Protein AF-A0A2V9JYP3-F1 (afdb_monomer_lite)

pLDDT: mean 93.45, std 6.35, range [59.69,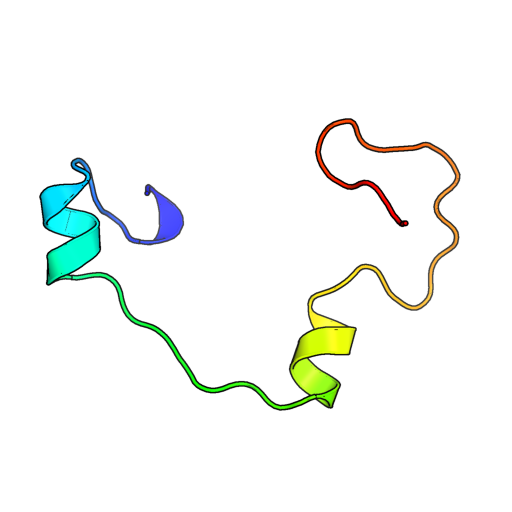 98.12]

Foldseek 3Di:
DVVQPDPDPVCCVVRPDDDDDDPVVVQVVDDPPDDDPDDDPPDDDD

Secondary structure (DSSP, 8-state):
-GGGT-SSHHHHHHH-------HHHHHHHS--SS---S-BTTB---

Radius of gyration: 15.02 Å; chains: 1; bounding box: 31×27×33 Å

Sequence (46 aa):
MGYCGCSTIQELRERGRFVRITHAGLRESHVHDVIITKEAPNYWLE

Structure (mmCIF, N/CA/C/O backbone):
data_AF-A0A2V9JYP3-F1
#
_entry.id   AF-A0A2V9JYP3-F1
#
loop_
_atom_site.group_PDB
_atom_site.id
_atom_site.type_symbol
_atom_site.label_atom_id
_atom_site.label_alt_id
_atom_site.label_comp_id
_atom_site.label_asym_id
_atom_site.label_entity_id
_atom_site.label_seq_id
_atom_site.pdbx_PDB_ins_code
_atom_site.Cartn_x
_atom_site.Cartn_y
_atom_site.Cartn_z
_atom_site.occupancy
_atom_site.B_iso_or_equiv
_atom_site.auth_seq_id
_atom_site.auth_comp_id
_atom_site.auth_asym_id
_atom_site.auth_atom_id
_atom_site.pdbx_PDB_model_num
ATOM 1 N N . MET A 1 1 ? -5.935 6.391 7.554 1.00 78.69 1 MET A N 1
ATOM 2 C CA . MET A 1 1 ? -6.951 5.409 7.998 1.00 78.69 1 MET A CA 1
ATOM 3 C C . MET A 1 1 ? -8.175 5.326 7.081 1.00 78.69 1 MET A C 1
ATOM 5 O O . MET A 1 1 ? -8.832 4.293 7.096 1.00 78.69 1 MET A O 1
ATOM 9 N N . GLY A 1 2 ? -8.451 6.341 6.245 1.00 93.06 2 GLY A N 1
ATOM 10 C CA . GLY A 1 2 ? -9.607 6.358 5.333 1.00 93.06 2 GLY A CA 1
ATOM 11 C C . GLY A 1 2 ? -9.699 5.178 4.356 1.00 93.06 2 GLY A C 1
ATOM 12 O O . GLY A 1 2 ? -10.772 4.604 4.235 1.00 93.06 2 GLY A O 1
ATOM 13 N N . TYR A 1 3 ? -8.589 4.727 3.752 1.00 94.50 3 TYR A N 1
ATOM 14 C CA . TYR A 1 3 ? -8.586 3.515 2.906 1.00 94.50 3 TYR A CA 1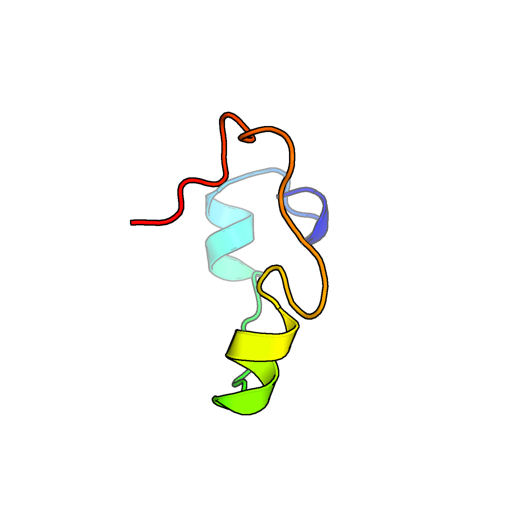
ATOM 15 C C . TYR A 1 3 ? -9.030 2.248 3.647 1.00 94.50 3 TYR A C 1
ATOM 17 O O . TYR A 1 3 ? -9.596 1.342 3.047 1.00 94.50 3 TYR A O 1
ATOM 25 N N . CYS A 1 4 ? -8.793 2.190 4.958 1.00 94.06 4 CYS A N 1
ATOM 26 C CA . CYS A 1 4 ? -9.213 1.083 5.812 1.00 94.06 4 CYS A CA 1
ATOM 27 C C . CYS A 1 4 ? -10.557 1.370 6.50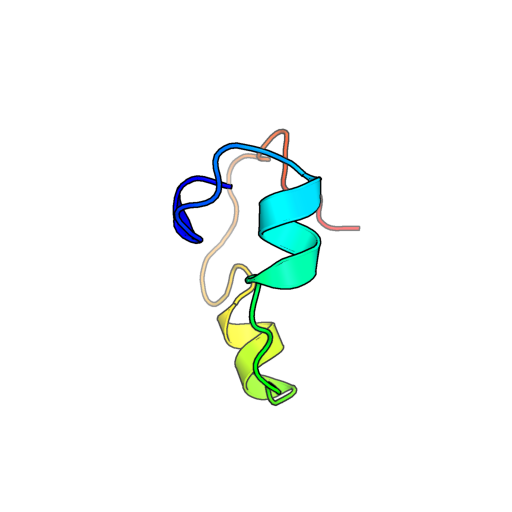8 1.00 94.06 4 CYS A C 1
ATOM 29 O O . CYS A 1 4 ? -10.967 0.594 7.366 1.00 94.06 4 CYS A O 1
ATOM 31 N N . GLY A 1 5 ? -11.213 2.497 6.201 1.00 94.69 5 GLY A N 1
ATOM 32 C CA . GLY A 1 5 ? -12.472 2.917 6.818 1.00 94.69 5 GLY A CA 1
ATOM 33 C C . GLY A 1 5 ? -12.402 3.142 8.330 1.00 94.69 5 GLY A C 1
ATOM 34 O O . GLY A 1 5 ? -13.428 3.041 8.990 1.00 94.69 5 GLY A O 1
ATOM 35 N N . CYS A 1 6 ? -11.214 3.401 8.885 1.00 96.12 6 CYS A N 1
ATOM 36 C CA . CYS A 1 6 ? -11.035 3.594 10.325 1.00 96.12 6 CYS A CA 1
ATOM 37 C C . CYS A 1 6 ? -10.982 5.094 10.660 1.00 96.12 6 CYS A C 1
ATOM 39 O O . CYS A 1 6 ? -10.314 5.866 9.965 1.00 96.12 6 CYS A O 1
ATOM 41 N N . SER A 1 7 ? -11.652 5.494 11.739 1.00 96.12 7 SER A N 1
ATOM 42 C CA . SER A 1 7 ? -11.731 6.877 12.236 1.00 96.12 7 SER A CA 1
ATOM 43 C C . SER A 1 7 ? -10.811 7.128 13.431 1.00 96.12 7 SER A C 1
ATOM 45 O O . SER A 1 7 ? -10.406 8.265 13.662 1.00 96.12 7 SER A O 1
ATOM 47 N N . THR A 1 8 ? -10.399 6.071 14.145 1.00 97.50 8 THR A N 1
ATOM 48 C CA . THR A 1 8 ? -9.414 6.151 15.241 1.00 97.50 8 THR A CA 1
ATOM 49 C C . THR A 1 8 ? -8.270 5.142 15.095 1.00 97.50 8 THR A C 1
ATOM 51 O O . THR A 1 8 ? -8.380 4.142 14.385 1.00 97.50 8 THR A O 1
ATOM 54 N N . ILE A 1 9 ? -7.157 5.388 15.797 1.00 97.06 9 ILE A N 1
ATOM 55 C CA . ILE A 1 9 ? -5.993 4.483 15.811 1.00 97.06 9 ILE A CA 1
ATOM 56 C C . ILE A 1 9 ? -6.360 3.122 16.409 1.00 97.06 9 ILE A C 1
ATOM 58 O O . ILE A 1 9 ? -5.910 2.092 15.913 1.00 97.06 9 ILE A O 1
ATOM 62 N N . GLN A 1 10 ? -7.174 3.108 17.465 1.00 97.56 10 GLN A N 1
ATOM 63 C CA . GLN A 1 10 ? -7.631 1.866 18.081 1.00 97.56 10 GLN A CA 1
ATOM 64 C C . GLN A 1 10 ? -8.41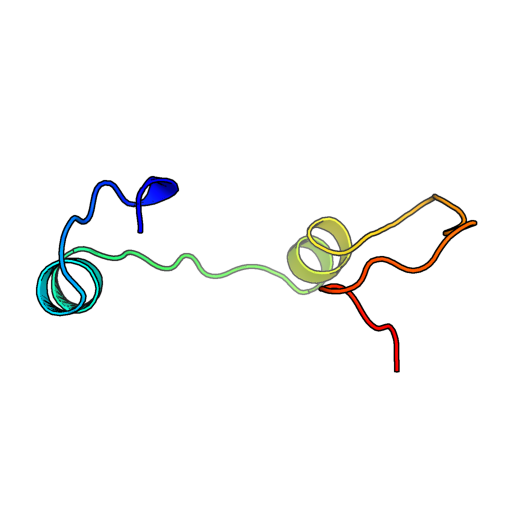1 1.013 17.074 1.00 97.56 10 GLN A C 1
ATOM 66 O O . GLN A 1 10 ? -8.120 -0.167 16.908 1.00 97.56 10 GLN A O 1
ATOM 71 N N . GLU A 1 11 ? -9.311 1.641 16.320 1.00 97.06 11 GLU A N 1
ATOM 72 C CA . GLU A 1 11 ? -10.091 0.967 15.287 1.00 97.06 11 GLU A CA 1
ATOM 73 C C . GLU A 1 11 ? -9.206 0.370 14.182 1.00 97.06 11 GLU A C 1
ATOM 75 O O . GLU A 1 11 ? -9.431 -0.762 13.756 1.00 97.06 11 GLU A O 1
ATOM 80 N N . LEU A 1 12 ? -8.153 1.080 13.760 1.00 97.50 12 LEU A N 1
ATOM 81 C CA . LEU A 1 12 ? -7.185 0.540 12.802 1.00 97.50 12 LEU A CA 1
ATOM 82 C C . LEU A 1 12 ? -6.467 -0.698 13.353 1.00 97.50 12 LEU A C 1
ATOM 84 O O . LEU A 1 12 ? -6.249 -1.651 12.610 1.00 97.50 12 LEU A O 1
ATOM 88 N N . ARG A 1 13 ? -6.096 -0.693 14.638 1.00 96.12 13 ARG A N 1
ATOM 89 C CA . ARG A 1 13 ? -5.410 -1.829 15.274 1.00 96.12 13 ARG A CA 1
ATOM 90 C C . ARG A 1 13 ? -6.310 -3.059 15.388 1.00 96.12 13 ARG A C 1
ATOM 92 O O . ARG A 1 13 ? -5.811 -4.170 15.263 1.00 96.12 13 ARG A O 1
ATOM 99 N N . GLU A 1 14 ? -7.605 -2.863 15.616 1.00 96.44 14 GLU A N 1
ATOM 100 C CA . GLU A 1 14 ? -8.580 -3.949 15.778 1.00 96.44 14 GLU A CA 1
ATOM 101 C C . GLU A 1 14 ? -9.105 -4.486 14.438 1.00 96.44 14 GLU A C 1
ATOM 103 O O . GLU A 1 14 ? -9.327 -5.688 14.292 1.00 96.44 14 GLU A O 1
ATOM 108 N N . ARG A 1 15 ? -9.320 -3.606 13.450 1.00 94.88 15 ARG A N 1
ATOM 109 C CA . ARG A 1 15 ? -10.005 -3.941 12.188 1.00 94.88 15 ARG A CA 1
ATOM 110 C C . ARG A 1 15 ? -9.088 -3.981 10.969 1.00 94.88 15 ARG A C 1
ATOM 112 O O . ARG A 1 15 ? -9.485 -4.535 9.941 1.00 94.88 15 ARG A O 1
ATOM 119 N N . GLY A 1 16 ? -7.901 -3.385 11.053 1.00 95.00 16 GLY A N 1
ATOM 120 C CA . GLY A 1 16 ? -6.922 -3.371 9.972 1.00 95.00 16 GLY A CA 1
ATOM 121 C C . GLY A 1 16 ? -6.522 -4.788 9.567 1.00 95.00 16 GLY A C 1
ATOM 122 O O . GLY A 1 16 ? -6.359 -5.671 10.406 1.00 95.00 16 GLY A O 1
ATOM 123 N N . ARG A 1 17 ? -6.376 -5.019 8.260 1.00 96.19 17 ARG A N 1
ATOM 124 C CA . ARG A 1 17 ? -6.003 -6.327 7.712 1.00 96.19 17 ARG A CA 1
ATOM 125 C C . ARG A 1 17 ? -4.744 -6.203 6.880 1.00 96.19 17 ARG A C 1
ATOM 127 O O . ARG A 1 17 ? -4.638 -5.309 6.046 1.00 96.19 17 ARG A O 1
ATOM 134 N N . PHE A 1 18 ? -3.836 -7.145 7.084 1.00 96.62 18 PHE A N 1
ATOM 135 C CA . PHE A 1 18 ? -2.657 -7.318 6.251 1.00 96.62 18 PHE A CA 1
ATOM 136 C C . PHE A 1 18 ? -2.832 -8.530 5.347 1.00 96.62 18 PHE A C 1
ATOM 138 O O . PHE A 1 18 ? -3.514 -9.496 5.695 1.00 96.62 18 PHE A O 1
ATOM 145 N N . VAL A 1 19 ? -2.179 -8.479 4.193 1.00 97.06 19 VAL A N 1
ATOM 146 C CA . VAL A 1 19 ? -2.043 -9.612 3.282 1.00 97.06 19 VAL A CA 1
ATOM 147 C C . VAL A 1 19 ? -0.564 -9.914 3.100 1.00 97.06 19 VAL A C 1
ATOM 149 O O . VAL A 1 19 ? 0.274 -9.013 3.145 1.00 97.06 19 VAL A O 1
ATOM 152 N N . ARG A 1 20 ? -0.226 -11.191 2.909 1.00 97.38 20 ARG A N 1
ATOM 153 C CA . ARG A 1 20 ? 1.150 -11.580 2.600 1.00 97.38 20 ARG A CA 1
ATOM 154 C C . ARG A 1 20 ? 1.418 -11.322 1.122 1.00 97.38 20 ARG A C 1
ATOM 156 O O . ARG A 1 20 ? 0.699 -11.849 0.279 1.00 97.38 20 ARG A O 1
ATOM 163 N N . ILE A 1 21 ? 2.474 -10.574 0.827 1.00 97.56 21 ILE A N 1
ATOM 164 C CA . ILE A 1 21 ? 2.925 -10.312 -0.543 1.00 97.56 21 ILE A CA 1
ATOM 165 C C . ILE A 1 21 ? 4.192 -11.105 -0.873 1.00 97.56 21 ILE A C 1
ATOM 167 O O . ILE A 1 21 ? 4.874 -11.626 0.013 1.00 97.56 21 ILE A O 1
ATOM 171 N N . THR A 1 22 ? 4.488 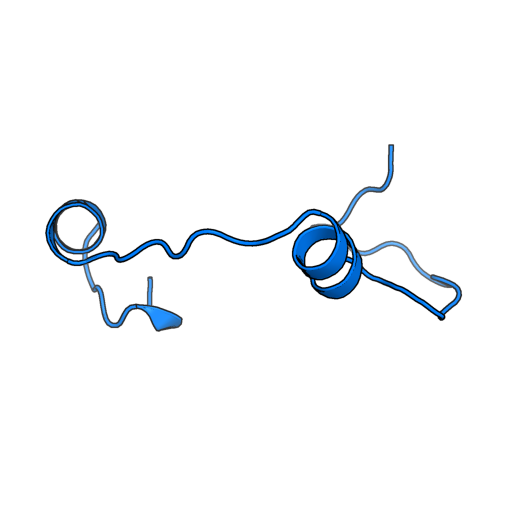-11.221 -2.164 1.00 98.12 22 THR A N 1
ATOM 172 C CA . THR A 1 22 ? 5.737 -11.802 -2.669 1.00 98.12 22 THR A CA 1
ATOM 173 C C . THR A 1 22 ? 6.794 -10.712 -2.856 1.00 98.12 22 THR A C 1
ATOM 175 O O . THR A 1 22 ? 6.483 -9.523 -2.848 1.00 98.12 22 THR A O 1
ATOM 178 N N . HIS A 1 23 ? 8.049 -11.107 -3.086 1.00 96.88 23 HIS A N 1
ATOM 179 C CA . HIS A 1 23 ? 9.103 -10.150 -3.439 1.00 96.88 23 HIS A CA 1
ATOM 180 C C . HIS A 1 23 ? 8.813 -9.429 -4.769 1.00 96.88 23 HIS A C 1
ATOM 182 O O . HIS A 1 23 ? 9.089 -8.242 -4.906 1.00 96.88 23 HIS A O 1
ATOM 188 N N . ALA A 1 24 ? 8.190 -10.124 -5.728 1.00 97.06 24 ALA A N 1
ATOM 189 C CA . ALA A 1 24 ? 7.715 -9.501 -6.961 1.00 97.06 24 ALA A CA 1
ATOM 190 C C . ALA A 1 24 ? 6.637 -8.440 -6.677 1.00 97.06 24 ALA A C 1
ATOM 192 O O . ALA A 1 24 ? 6.743 -7.329 -7.181 1.00 97.06 24 ALA A O 1
ATOM 193 N N . GLY A 1 25 ? 5.675 -8.740 -5.795 1.00 96.75 25 GLY A N 1
ATOM 194 C CA . GLY A 1 25 ? 4.648 -7.780 -5.374 1.00 96.75 25 GLY A CA 1
ATOM 195 C C . GLY A 1 25 ? 5.215 -6.567 -4.631 1.00 96.75 25 GLY A C 1
ATOM 196 O O . GLY A 1 25 ? 4.682 -5.468 -4.752 1.00 96.75 25 GLY A O 1
ATOM 197 N N . LEU A 1 26 ? 6.326 -6.736 -3.904 1.00 96.06 26 LEU A N 1
ATOM 198 C CA . LEU A 1 26 ? 7.044 -5.611 -3.304 1.00 96.06 26 LEU A CA 1
ATOM 199 C C . LEU A 1 26 ? 7.586 -4.678 -4.392 1.00 96.06 26 LEU A C 1
ATOM 201 O O . LEU A 1 26 ? 7.313 -3.484 -4.354 1.00 96.06 26 LEU A O 1
ATOM 205 N N . ARG A 1 27 ? 8.304 -5.219 -5.384 1.00 94.81 27 ARG A N 1
ATOM 206 C CA . ARG A 1 27 ? 8.840 -4.427 -6.501 1.00 94.81 27 ARG A CA 1
ATOM 207 C C . ARG A 1 27 ? 7.734 -3.753 -7.320 1.00 94.81 27 ARG A C 1
ATOM 209 O O . ARG A 1 27 ? 7.922 -2.616 -7.724 1.00 94.81 27 ARG A O 1
ATOM 216 N N . GLU A 1 28 ? 6.604 -4.432 -7.516 1.00 96.62 28 GLU A N 1
ATOM 217 C CA . GLU A 1 28 ? 5.409 -3.882 -8.175 1.00 96.62 28 GLU A CA 1
ATOM 218 C C . GLU A 1 28 ? 4.778 -2.726 -7.380 1.00 96.62 28 GLU A C 1
ATOM 220 O O . GLU A 1 28 ? 4.272 -1.768 -7.949 1.00 96.62 28 GLU A O 1
ATOM 225 N N . SER A 1 29 ? 4.826 -2.780 -6.048 1.00 95.69 29 SER A N 1
ATOM 226 C CA . SER A 1 29 ? 4.275 -1.710 -5.206 1.00 95.69 29 SER A CA 1
ATOM 227 C C . SER A 1 29 ? 5.151 -0.451 -5.186 1.00 95.69 29 SER A C 1
ATOM 229 O O . SER A 1 29 ? 4.648 0.644 -4.932 1.00 95.69 29 SER A O 1
ATOM 231 N N . HIS A 1 30 ? 6.461 -0.597 -5.404 1.00 94.81 30 HIS A N 1
ATOM 232 C CA . HIS A 1 30 ? 7.388 0.528 -5.537 1.00 94.81 30 HIS A CA 1
ATOM 233 C C . HIS A 1 30 ? 7.282 1.177 -6.921 1.00 94.81 30 HIS A C 1
ATOM 235 O O . HIS A 1 30 ? 6.756 0.594 -7.859 1.00 94.81 30 HIS A O 1
ATOM 241 N N . VAL A 1 31 ? 7.822 2.388 -7.082 1.00 93.69 31 VAL A N 1
ATOM 242 C CA . VAL A 1 31 ? 7.955 2.982 -8.423 1.00 93.69 31 VAL A CA 1
ATOM 243 C C . VAL A 1 31 ? 8.833 2.071 -9.290 1.00 93.69 31 VAL A C 1
ATOM 245 O O . VAL A 1 31 ? 9.983 1.808 -8.939 1.00 93.69 31 VAL A O 1
ATOM 248 N N . HIS A 1 32 ? 8.305 1.603 -10.421 1.00 94.75 32 HIS A N 1
ATOM 249 C CA . HIS A 1 32 ? 9.023 0.749 -11.367 1.00 94.75 32 HIS A CA 1
ATOM 250 C C . HIS A 1 32 ? 8.752 1.166 -12.822 1.00 94.75 32 HIS A C 1
ATOM 252 O O . HIS A 1 32 ? 7.749 1.806 -13.125 1.00 94.75 32 HIS A O 1
ATOM 258 N N . ASP A 1 33 ? 9.691 0.828 -13.713 1.00 92.00 33 ASP A N 1
ATOM 259 C CA . ASP A 1 33 ? 9.637 1.042 -15.171 1.00 92.00 33 ASP A CA 1
ATOM 260 C C . ASP A 1 33 ? 9.459 2.504 -15.636 1.00 92.00 33 ASP A C 1
ATOM 262 O O . ASP A 1 33 ? 9.039 2.769 -16.763 1.00 92.00 33 ASP A O 1
ATOM 266 N N . VAL A 1 34 ? 9.838 3.467 -14.788 1.00 93.06 34 VAL A N 1
ATOM 267 C CA . VAL A 1 34 ? 9.844 4.906 -15.091 1.00 93.06 34 VAL A CA 1
ATOM 268 C C . VAL A 1 34 ? 11.080 5.596 -14.513 1.00 93.06 34 VAL A C 1
ATOM 270 O O . VAL A 1 34 ? 11.690 5.117 -13.558 1.00 93.06 34 VAL A O 1
ATOM 273 N N . ILE A 1 35 ? 11.434 6.755 -15.075 1.00 90.19 35 ILE A N 1
ATOM 274 C CA . ILE A 1 35 ? 12.499 7.618 -14.549 1.00 90.19 35 ILE A CA 1
ATOM 275 C C . ILE A 1 35 ? 11.861 8.697 -13.673 1.00 90.19 35 ILE A C 1
ATOM 277 O O . ILE A 1 35 ? 11.025 9.471 -14.143 1.00 90.19 35 ILE A O 1
ATOM 281 N N . ILE A 1 36 ? 12.276 8.777 -12.408 1.00 88.25 36 ILE A N 1
ATOM 282 C CA . ILE A 1 36 ? 11.858 9.847 -11.497 1.00 88.25 36 ILE A CA 1
ATOM 283 C C . ILE A 1 36 ? 12.626 11.117 -11.872 1.00 88.25 36 ILE A C 1
ATOM 285 O O . ILE A 1 36 ? 13.826 11.226 -11.644 1.00 88.25 36 ILE A O 1
ATOM 289 N N . THR A 1 37 ? 11.933 12.079 -12.474 1.00 92.19 37 THR A N 1
ATOM 290 C CA . THR A 1 37 ? 12.525 13.354 -12.918 1.00 92.19 37 THR A CA 1
ATOM 291 C C . THR A 1 37 ? 12.509 14.431 -11.838 1.00 92.19 37 THR A C 1
ATOM 293 O O . THR A 1 37 ? 13.259 15.403 -11.918 1.00 92.19 37 THR A O 1
ATOM 296 N N . LYS A 1 38 ? 11.651 14.272 -10.827 1.00 91.62 38 LYS A N 1
ATOM 297 C CA . LYS A 1 38 ? 11.534 15.164 -9.679 1.00 91.62 38 LYS A CA 1
ATOM 298 C C . LYS A 1 38 ? 11.300 14.344 -8.422 1.00 91.62 38 LYS A C 1
ATOM 300 O O . LYS A 1 38 ? 10.445 13.463 -8.408 1.00 91.62 38 LYS A O 1
ATOM 305 N N . GLU A 1 39 ? 12.031 14.679 -7.370 1.00 89.56 39 GLU A N 1
ATOM 306 C CA . GLU A 1 39 ? 11.885 14.035 -6.073 1.00 89.56 39 GLU A CA 1
ATOM 307 C C . GLU A 1 39 ? 10.546 14.393 -5.413 1.00 89.56 39 GLU A C 1
ATOM 309 O O . GLU A 1 39 ? 10.096 15.547 -5.450 1.00 89.56 39 GLU A O 1
ATOM 314 N N . ALA A 1 40 ? 9.904 13.391 -4.811 1.00 93.19 40 ALA A N 1
ATOM 315 C CA . ALA A 1 40 ? 8.702 13.582 -4.018 1.00 93.19 40 ALA A CA 1
ATOM 316 C C . ALA A 1 40 ? 9.075 13.733 -2.532 1.00 93.19 40 ALA A C 1
ATOM 318 O O . ALA A 1 40 ? 9.876 12.954 -2.019 1.00 93.19 40 ALA A O 1
ATOM 319 N N . PRO A 1 41 ? 8.457 14.674 -1.797 1.00 94.38 41 PRO A N 1
ATOM 320 C CA . PRO A 1 41 ? 8.813 14.964 -0.403 1.00 94.38 41 PRO A CA 1
ATOM 321 C C . PRO A 1 41 ? 8.496 13.823 0.579 1.00 94.38 41 PRO A C 1
ATOM 323 O O . PRO A 1 41 ? 8.872 13.891 1.742 1.00 94.38 41 PRO A O 1
ATOM 326 N N . ASN A 1 42 ? 7.762 12.804 0.134 1.00 95.62 42 ASN A N 1
ATOM 327 C CA . ASN A 1 42 ? 7.338 11.642 0.908 1.00 95.62 42 ASN A CA 1
ATOM 328 C C . ASN A 1 42 ? 7.840 10.311 0.317 1.00 95.62 42 ASN A C 1
ATOM 330 O O . ASN A 1 42 ? 7.352 9.256 0.724 1.00 95.62 42 ASN A O 1
ATOM 334 N N . TYR A 1 43 ? 8.752 10.349 -0.660 1.00 92.56 43 TYR A N 1
ATOM 335 C CA . TYR A 1 43 ? 9.310 9.155 -1.295 1.00 92.56 43 TYR A CA 1
ATOM 336 C C . TYR A 1 43 ? 10.785 9.388 -1.649 1.00 92.56 43 TYR A C 1
ATOM 338 O O . TYR A 1 43 ? 11.112 9.810 -2.759 1.00 92.56 43 TYR A O 1
ATOM 346 N N . TRP A 1 44 ? 11.658 9.128 -0.673 1.00 88.62 44 TRP A N 1
ATOM 347 C CA . TRP A 1 44 ? 13.112 9.181 -0.827 1.00 88.62 44 TRP A CA 1
ATOM 348 C C . TRP A 1 44 ? 13.642 7.805 -1.225 1.00 88.62 44 TRP A C 1
ATOM 350 O O . TRP A 1 44 ? 13.268 6.795 -0.625 1.00 88.62 44 TRP A O 1
ATOM 360 N N . LEU A 1 45 ? 14.494 7.773 -2.245 1.00 81.31 45 LEU A N 1
ATOM 361 C CA . LEU A 1 45 ? 15.268 6.593 -2.606 1.00 81.31 45 LEU A CA 1
ATOM 362 C C . LEU A 1 45 ? 16.658 6.764 -1.987 1.00 81.31 45 LEU 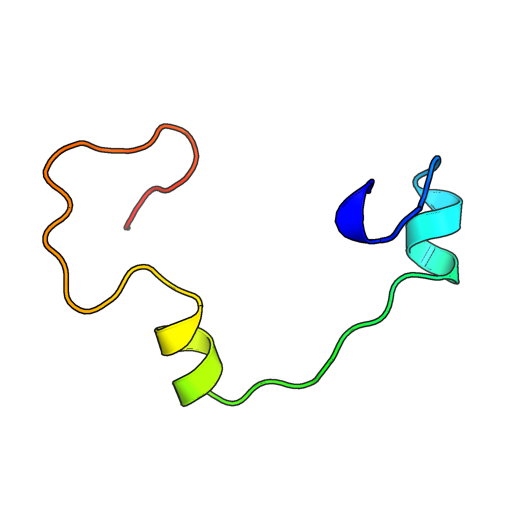A C 1
ATOM 364 O O . LEU A 1 45 ? 17.431 7.588 -2.470 1.00 81.31 45 LEU A O 1
ATOM 368 N N . GLU A 1 46 ? 16.936 6.037 -0.904 1.00 59.69 46 GLU A N 1
ATOM 369 C CA . GLU A 1 46 ? 18.317 5.772 -0.467 1.00 59.69 46 GLU A CA 1
ATOM 370 C C . GLU A 1 46 ? 18.928 4.630 -1.287 1.00 59.69 46 GLU A C 1
ATOM 372 O O . GLU A 1 46 ? 18.199 3.650 -1.579 1.00 59.69 46 GLU A O 1
#